Protein AF-A0A7R9WPA2-F1 (afdb_monomer_lite)

pLDDT: mean 89.91, std 7.2, range [55.09, 98.38]

Structure (mmCIF, N/CA/C/O backbone):
data_AF-A0A7R9WPA2-F1
#
_entry.id   AF-A0A7R9WPA2-F1
#
loop_
_atom_site.group_PDB
_atom_site.id
_atom_site.type_symbol
_atom_site.label_atom_id
_atom_site.label_alt_id
_atom_site.label_comp_id
_atom_site.label_asym_id
_atom_site.label_entity_id
_atom_site.label_seq_id
_atom_site.pdbx_PDB_ins_code
_atom_site.Cartn_x
_atom_site.Cartn_y
_atom_site.Cartn_z
_atom_site.occupancy
_atom_site.B_iso_or_equiv
_atom_site.auth_seq_id
_atom_site.auth_comp_id
_atom_site.auth_asym_id
_atom_site.auth_atom_id
_atom_site.pdbx_PDB_model_num
ATOM 1 N N . ASN A 1 1 ? 8.019 -15.597 -13.449 1.00 55.09 1 ASN A N 1
ATOM 2 C CA . ASN A 1 1 ? 9.265 -15.181 -12.771 1.00 55.09 1 ASN A CA 1
ATOM 3 C C . ASN A 1 1 ? 9.422 -13.692 -12.978 1.00 55.09 1 ASN A C 1
ATOM 5 O O . ASN A 1 1 ? 9.687 -13.300 -14.107 1.00 55.09 1 ASN A O 1
ATOM 9 N N . ASP A 1 2 ? 9.208 -12.897 -11.927 1.00 66.94 2 ASP A N 1
ATOM 10 C CA . ASP A 1 2 ? 9.472 -11.454 -11.955 1.00 66.94 2 ASP A CA 1
ATOM 11 C C . ASP A 1 2 ? 10.970 -11.231 -12.168 1.00 66.94 2 ASP A C 1
ATOM 13 O O . ASP A 1 2 ? 11.804 -11.761 -11.428 1.00 66.94 2 ASP A O 1
ATOM 17 N N . ASN A 1 3 ? 11.308 -10.507 -13.223 1.00 76.94 3 ASN A N 1
ATOM 18 C CA . ASN A 1 3 ? 12.676 -10.234 -13.615 1.00 76.94 3 ASN A CA 1
ATOM 19 C C . ASN A 1 3 ? 12.776 -8.737 -13.914 1.00 76.94 3 ASN A C 1
ATOM 21 O O . ASN A 1 3 ? 12.743 -8.330 -15.077 1.00 76.94 3 ASN A O 1
ATOM 25 N N . PRO A 1 4 ? 12.834 -7.907 -12.859 1.00 82.31 4 PRO A N 1
ATOM 26 C CA . PRO A 1 4 ? 12.679 -6.473 -13.001 1.00 82.31 4 PRO A CA 1
ATOM 27 C C . PRO A 1 4 ? 13.825 -5.881 -13.813 1.00 82.31 4 PRO A C 1
ATOM 29 O O . PRO A 1 4 ? 14.975 -6.325 -13.725 1.00 82.31 4 PRO A O 1
ATOM 32 N N . LYS A 1 5 ? 13.517 -4.835 -14.576 1.00 86.94 5 LYS A N 1
ATOM 33 C CA . LYS A 1 5 ? 14.531 -4.100 -15.328 1.00 86.94 5 LYS A CA 1
ATOM 34 C C . LYS A 1 5 ? 15.417 -3.257 -14.405 1.00 86.94 5 LYS A C 1
ATOM 36 O O . LYS A 1 5 ? 14.931 -2.723 -13.400 1.00 86.94 5 LYS A O 1
ATOM 41 N N . MET A 1 6 ? 16.703 -3.146 -14.750 1.00 84.00 6 MET A N 1
ATOM 42 C CA . MET A 1 6 ? 17.748 -2.607 -13.864 1.00 84.00 6 MET A CA 1
ATOM 43 C C . MET A 1 6 ? 17.703 -1.085 -13.626 1.00 84.00 6 MET A C 1
ATOM 45 O O . MET A 1 6 ? 18.304 -0.626 -12.655 1.00 84.00 6 MET A O 1
ATOM 49 N N . ASN A 1 7 ? 16.986 -0.303 -14.442 1.00 82.75 7 ASN A N 1
ATOM 50 C CA . ASN A 1 7 ? 16.980 1.158 -14.317 1.00 82.75 7 ASN A CA 1
ATOM 51 C C . ASN A 1 7 ? 15.744 1.681 -13.568 1.00 82.75 7 ASN A C 1
ATOM 53 O O . ASN A 1 7 ? 14.736 0.985 -13.382 1.00 82.75 7 ASN A O 1
ATOM 57 N N . GLU A 1 8 ? 15.821 2.946 -13.144 1.00 79.38 8 GLU A N 1
ATOM 58 C CA . GLU A 1 8 ? 14.671 3.650 -12.579 1.00 79.38 8 GLU A CA 1
ATOM 59 C C . GLU A 1 8 ? 13.517 3.722 -13.588 1.00 79.38 8 GLU A C 1
ATOM 61 O O . GLU A 1 8 ? 13.703 3.784 -14.803 1.00 79.38 8 GLU A O 1
ATOM 66 N N . THR A 1 9 ? 12.294 3.699 -13.071 1.00 80.31 9 THR A N 1
ATOM 67 C CA . THR A 1 9 ? 11.087 3.821 -13.888 1.00 80.31 9 THR A CA 1
ATOM 68 C C . THR A 1 9 ? 10.873 5.270 -14.307 1.00 80.31 9 THR A C 1
ATOM 70 O O . THR A 1 9 ? 10.917 6.155 -13.454 1.00 80.31 9 THR A O 1
ATOM 73 N N . ILE A 1 10 ? 10.570 5.500 -15.585 1.00 80.44 10 ILE A N 1
ATOM 74 C CA . ILE A 1 10 ? 10.222 6.819 -16.136 1.00 80.44 10 ILE A CA 1
ATOM 75 C C . ILE A 1 10 ? 8.748 6.775 -16.526 1.00 80.44 10 ILE A C 1
ATOM 77 O O . ILE A 1 10 ? 8.358 5.886 -17.281 1.00 80.44 10 ILE A O 1
ATOM 81 N N . ASN A 1 11 ? 7.937 7.707 -16.012 1.00 80.12 11 ASN A N 1
ATOM 82 C CA . ASN A 1 11 ? 6.480 7.723 -16.221 1.00 80.12 11 ASN A CA 1
ATOM 83 C C . ASN A 1 11 ? 5.841 6.344 -15.977 1.00 80.12 11 ASN A C 1
ATOM 85 O O . ASN A 1 11 ? 5.034 5.872 -16.770 1.00 80.12 11 ASN A O 1
ATOM 89 N N . ASP A 1 12 ? 6.272 5.672 -14.909 1.00 74.19 12 ASP A N 1
ATOM 90 C CA . ASP A 1 12 ? 5.776 4.362 -14.454 1.00 74.19 12 ASP A CA 1
ATOM 91 C C . ASP A 1 12 ? 6.109 3.186 -15.364 1.00 74.19 12 ASP A C 1
ATOM 93 O O . ASP A 1 12 ? 5.706 2.054 -15.106 1.00 74.19 12 ASP A O 1
ATOM 97 N N . VAL A 1 13 ? 6.934 3.431 -16.377 1.00 82.19 13 VAL A N 1
ATOM 98 C CA . VAL A 1 13 ? 7.431 2.403 -17.276 1.00 82.19 13 VAL A CA 1
ATOM 99 C C . VAL A 1 13 ? 8.808 1.948 -16.792 1.00 82.19 13 VAL A C 1
ATOM 101 O O . VAL A 1 13 ? 9.737 2.766 -16.748 1.00 82.19 13 VAL A O 1
ATOM 104 N N . PRO A 1 14 ? 8.981 0.660 -16.439 1.00 85.75 14 PRO A N 1
ATOM 105 C CA . PRO A 1 14 ? 10.287 0.089 -16.139 1.00 85.75 14 PRO A CA 1
ATOM 106 C C . PRO A 1 14 ? 11.277 0.233 -17.296 1.00 85.75 14 PRO A C 1
ATOM 108 O O . PRO A 1 14 ? 10.953 -0.068 -18.446 1.00 85.75 14 PRO A O 1
ATOM 111 N N . GLN A 1 15 ? 12.500 0.665 -16.987 1.00 87.56 15 GLN A N 1
ATOM 112 C CA . GLN A 1 15 ? 13.537 0.964 -17.977 1.00 87.56 15 GLN A CA 1
ATOM 113 C C . GLN A 1 15 ? 14.734 0.023 -17.861 1.00 87.56 15 GLN A C 1
ATOM 115 O O . GLN A 1 15 ? 15.019 -0.508 -16.790 1.00 87.56 15 GLN A O 1
ATOM 120 N N . GLY A 1 16 ? 15.483 -0.107 -18.957 1.00 87.62 16 GLY A N 1
ATOM 121 C CA . GLY A 1 16 ? 16.732 -0.866 -19.015 1.00 87.62 16 GLY A CA 1
ATOM 122 C C . GLY A 1 16 ? 16.568 -2.318 -19.456 1.00 87.62 16 GLY A C 1
ATOM 123 O O . GLY A 1 16 ? 15.506 -2.738 -19.940 1.00 87.62 16 GLY A O 1
ATOM 124 N N . GLU A 1 17 ? 17.663 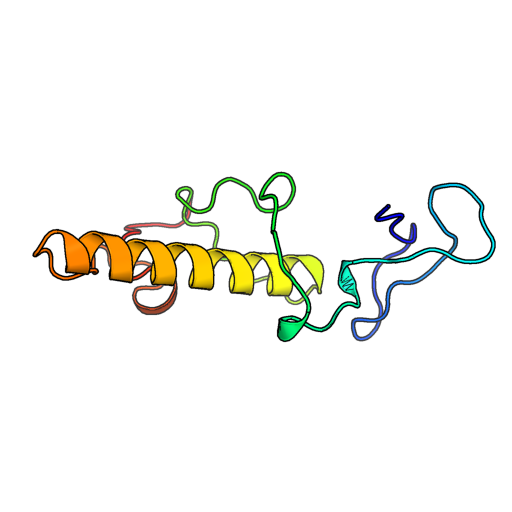-3.055 -19.302 1.00 90.31 17 GLU A N 1
ATOM 125 C CA . GLU A 1 17 ? 17.755 -4.481 -19.592 1.00 90.31 17 GLU A CA 1
ATOM 126 C C . GLU A 1 17 ? 17.180 -5.312 -18.449 1.00 90.31 17 GLU A C 1
ATOM 128 O O . GLU A 1 17 ? 17.101 -4.881 -17.290 1.00 90.31 17 GLU A O 1
ATOM 133 N N . CYS A 1 18 ? 16.765 -6.523 -18.795 1.00 89.25 18 CYS A N 1
ATOM 134 C CA . CYS A 1 18 ? 16.314 -7.500 -17.827 1.00 89.25 18 CYS A CA 1
ATOM 135 C C . CYS A 1 18 ? 17.469 -7.898 -16.917 1.00 89.25 18 CYS A C 1
ATOM 137 O O . CYS A 1 18 ? 18.588 -8.113 -17.380 1.00 89.25 18 CYS A O 1
ATOM 139 N N . ARG A 1 19 ? 17.199 -8.061 -15.621 1.00 85.25 19 ARG A N 1
ATOM 140 C CA . ARG A 1 19 ? 18.242 -8.371 -14.636 1.00 85.25 19 ARG A CA 1
ATOM 141 C C . ARG A 1 19 ? 19.001 -9.673 -14.933 1.00 85.25 19 ARG A C 1
ATOM 143 O O . ARG A 1 19 ? 20.142 -9.818 -14.508 1.00 85.25 19 ARG A O 1
ATOM 150 N N . THR A 1 20 ? 18.386 -10.603 -15.660 1.00 88.38 20 THR A N 1
ATOM 151 C CA . THR A 1 20 ? 19.009 -11.860 -16.113 1.00 88.38 20 THR A CA 1
ATOM 152 C C . THR A 1 20 ? 19.729 -11.769 -17.467 1.00 88.38 20 THR A C 1
ATOM 154 O O . THR A 1 20 ? 20.240 -12.784 -17.928 1.00 88.38 20 THR A O 1
ATOM 157 N N . GLY A 1 21 ? 19.744 -10.606 -18.128 1.00 85.44 21 GLY A N 1
ATOM 158 C CA . GLY A 1 21 ? 20.342 -10.421 -19.459 1.00 85.44 21 GLY A CA 1
ATOM 159 C C . GLY A 1 21 ? 19.499 -10.942 -20.630 1.00 85.44 21 GLY A C 1
ATOM 160 O O . GLY A 1 21 ? 20.000 -11.069 -21.739 1.00 85.44 21 GLY A O 1
ATOM 161 N N . GLN A 1 22 ? 18.227 -11.277 -20.401 1.00 86.50 22 GLN A N 1
ATOM 162 C CA . GLN A 1 22 ? 17.290 -11.657 -21.466 1.00 86.50 22 GLN A CA 1
ATOM 163 C C . GLN A 1 22 ? 16.791 -10.428 -22.244 1.00 86.50 22 GLN A C 1
ATOM 165 O O . GLN A 1 22 ? 16.592 -9.367 -21.656 1.00 86.50 22 GLN A O 1
ATOM 170 N N . ASP A 1 23 ? 16.462 -10.599 -23.529 1.00 85.12 23 ASP A N 1
ATOM 171 C CA . ASP A 1 23 ? 15.892 -9.526 -24.367 1.00 85.12 23 ASP A CA 1
ATOM 172 C C . ASP A 1 23 ? 14.531 -9.028 -23.858 1.00 85.12 23 ASP A C 1
ATOM 174 O O . ASP A 1 23 ? 14.136 -7.878 -24.069 1.00 85.12 23 ASP A O 1
ATOM 178 N N . ARG A 1 24 ? 13.770 -9.921 -23.214 1.00 83.50 24 ARG A N 1
ATOM 179 C CA . ARG A 1 24 ? 12.443 -9.644 -22.662 1.00 83.50 24 ARG A CA 1
ATOM 180 C C . ARG A 1 24 ? 12.287 -10.293 -21.298 1.00 83.50 24 ARG A C 1
ATOM 182 O O . ARG A 1 24 ? 12.695 -11.430 -21.080 1.00 83.50 24 ARG A O 1
ATOM 189 N N . CYS A 1 25 ? 11.621 -9.571 -20.412 1.00 86.62 25 CYS A N 1
ATOM 190 C CA . CYS A 1 25 ? 11.280 -9.999 -19.068 1.00 86.62 25 CYS A CA 1
ATOM 191 C C . CYS A 1 25 ? 9.928 -9.425 -18.677 1.00 86.62 25 CYS A C 1
ATOM 193 O O . CYS A 1 25 ? 9.518 -8.366 -19.157 1.00 86.62 25 CYS A O 1
ATOM 195 N N . GLU A 1 26 ? 9.259 -10.134 -17.779 1.00 85.00 26 GLU A N 1
ATOM 196 C CA . GLU A 1 26 ? 8.140 -9.581 -17.039 1.00 85.00 26 GLU A CA 1
ATOM 197 C C . GLU A 1 26 ? 8.683 -8.709 -15.906 1.00 85.00 26 GLU A C 1
ATOM 199 O O . GLU A 1 26 ? 9.545 -9.145 -15.143 1.00 85.00 26 GLU A O 1
ATOM 204 N N . ASP A 1 27 ? 8.167 -7.486 -15.815 1.00 85.94 27 ASP A N 1
ATOM 205 C CA . ASP A 1 27 ? 8.413 -6.587 -14.697 1.00 85.94 27 ASP A CA 1
ATOM 206 C C . ASP A 1 27 ? 7.089 -6.351 -13.979 1.00 85.94 27 ASP A C 1
ATOM 208 O O . ASP A 1 27 ? 6.200 -5.656 -14.487 1.00 85.94 27 ASP A O 1
ATOM 212 N N . CYS A 1 28 ? 6.938 -6.949 -12.800 1.00 82.00 28 CYS A N 1
ATOM 213 C CA . CYS A 1 28 ? 5.677 -6.904 -12.066 1.00 82.00 28 CYS A CA 1
ATOM 214 C C . CYS A 1 28 ? 5.278 -5.484 -11.637 1.00 82.00 28 CYS A C 1
ATOM 216 O O . CYS A 1 28 ? 4.111 -5.254 -11.331 1.00 82.00 28 CYS A O 1
ATOM 218 N N . ARG A 1 29 ? 6.195 -4.505 -11.670 1.00 83.81 29 ARG A N 1
ATOM 219 C CA . ARG A 1 29 ? 5.872 -3.099 -11.372 1.00 83.81 29 ARG A CA 1
ATOM 220 C C . ARG A 1 29 ? 4.975 -2.462 -12.435 1.00 83.81 29 ARG A C 1
ATOM 222 O O . ARG A 1 29 ? 4.300 -1.488 -12.131 1.00 83.81 29 ARG A O 1
ATOM 229 N N . ALA A 1 30 ? 4.981 -2.995 -13.658 1.00 83.00 30 ALA A N 1
ATOM 230 C CA . ALA A 1 30 ? 4.150 -2.521 -14.765 1.00 83.00 30 ALA A CA 1
ATOM 231 C C . ALA A 1 30 ? 2.790 -3.234 -14.853 1.00 83.00 30 ALA A C 1
ATOM 233 O O . ALA A 1 30 ? 1.990 -2.921 -15.737 1.00 83.00 30 ALA A O 1
ATOM 234 N N . ARG A 1 31 ? 2.521 -4.224 -13.990 1.00 83.31 31 ARG A N 1
ATOM 235 C CA . ARG A 1 31 ? 1.235 -4.924 -13.994 1.00 83.31 31 ARG A CA 1
ATOM 236 C C . ARG A 1 31 ? 0.123 -4.015 -13.495 1.00 83.31 31 ARG A C 1
ATOM 238 O O . ARG A 1 31 ? 0.310 -3.243 -12.557 1.00 83.31 31 A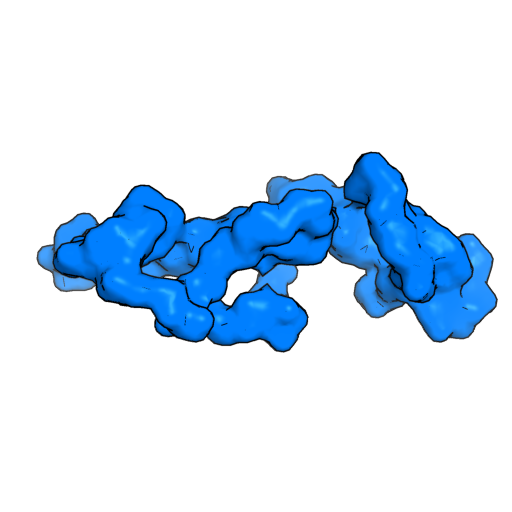RG A O 1
ATOM 245 N N . ARG A 1 32 ? -1.055 -4.155 -14.111 1.00 84.94 32 ARG A N 1
ATOM 246 C CA . ARG A 1 32 ? -2.272 -3.541 -13.582 1.00 84.94 32 ARG A CA 1
ATOM 247 C C . ARG A 1 32 ? -2.567 -4.152 -12.224 1.00 84.94 32 ARG A C 1
ATOM 249 O O . ARG A 1 32 ? -2.346 -5.344 -12.009 1.00 84.94 32 ARG A O 1
ATOM 256 N N . PHE A 1 33 ? -3.057 -3.319 -11.323 1.00 80.94 33 PHE A N 1
ATOM 257 C CA . PHE A 1 33 ? -3.271 -3.702 -9.939 1.00 80.94 33 PHE A CA 1
ATOM 258 C C . PHE A 1 33 ? -4.287 -4.845 -9.814 1.00 80.94 33 PHE A C 1
ATOM 260 O O . PHE A 1 33 ? -4.079 -5.778 -9.047 1.00 80.94 33 PHE A O 1
ATOM 267 N N . GLU A 1 34 ? -5.339 -4.811 -10.630 1.00 85.81 34 GLU A N 1
ATOM 268 C CA . GLU A 1 34 ? -6.431 -5.788 -10.634 1.00 85.81 34 GLU A CA 1
ATOM 269 C C . GLU A 1 34 ? -5.966 -7.193 -11.042 1.00 85.81 34 GLU A C 1
ATOM 271 O O . GLU A 1 34 ? -6.626 -8.181 -10.730 1.00 85.81 34 GLU A O 1
ATOM 276 N N . ASP A 1 35 ? -4.818 -7.288 -11.717 1.00 87.62 35 ASP A N 1
ATOM 277 C CA . ASP A 1 35 ? -4.232 -8.555 -12.147 1.00 87.62 35 ASP A CA 1
ATOM 278 C C . ASP A 1 35 ? -3.309 -9.163 -11.058 1.00 87.62 35 ASP A C 1
ATOM 280 O O . ASP A 1 35 ? -2.759 -10.253 -11.246 1.00 87.62 35 ASP A O 1
ATOM 284 N N . VAL A 1 36 ? -3.098 -8.481 -9.919 1.00 85.88 36 VAL A N 1
ATOM 285 C CA . VAL A 1 36 ? -2.212 -8.947 -8.839 1.00 85.88 36 VAL A CA 1
ATOM 286 C C . VAL A 1 36 ? -2.947 -9.903 -7.899 1.00 85.88 36 VAL A C 1
ATOM 288 O O . VAL A 1 36 ? -3.783 -9.503 -7.096 1.00 85.88 36 VAL A O 1
ATOM 291 N N . VAL A 1 37 ? -2.564 -11.179 -7.936 1.00 89.12 37 VAL A N 1
ATOM 292 C CA . VAL A 1 37 ? -3.141 -12.235 -7.078 1.00 89.12 37 VAL A CA 1
ATOM 293 C C . VAL A 1 37 ? -2.470 -12.373 -5.710 1.00 89.12 37 VAL A C 1
ATOM 295 O O . VAL A 1 37 ? -3.054 -12.912 -4.774 1.00 89.12 37 VAL A O 1
ATOM 298 N N . SER A 1 38 ? -1.220 -11.930 -5.585 1.00 89.50 38 SER A N 1
ATOM 299 C CA . SER A 1 38 ? -0.429 -12.075 -4.3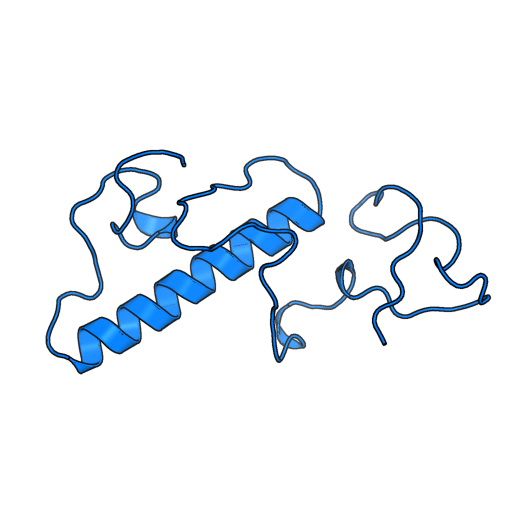63 1.00 89.50 38 SER A CA 1
ATOM 300 C C . SER A 1 38 ? 0.625 -10.986 -4.277 1.00 89.50 38 SER A C 1
ATOM 302 O O . SER A 1 38 ? 1.234 -10.639 -5.290 1.00 89.50 38 SER A O 1
ATOM 304 N N . PHE A 1 39 ? 0.897 -10.507 -3.066 1.00 89.12 39 PHE A N 1
ATOM 305 C CA . PHE A 1 39 ? 1.904 -9.485 -2.820 1.00 89.12 39 PHE A CA 1
ATOM 306 C C . PHE A 1 39 ? 2.803 -9.871 -1.647 1.00 89.12 39 PHE A C 1
ATOM 308 O O . PHE A 1 39 ? 2.319 -10.240 -0.576 1.00 89.12 39 PHE A O 1
ATOM 315 N N . HIS A 1 40 ? 4.120 -9.768 -1.837 1.00 90.19 40 HIS A N 1
ATOM 316 C CA . HIS A 1 40 ? 5.094 -10.033 -0.785 1.00 90.19 40 HIS A CA 1
ATOM 317 C C . HIS A 1 40 ? 5.782 -8.740 -0.336 1.00 90.19 40 HIS A C 1
ATOM 319 O O . HIS A 1 40 ? 6.441 -8.052 -1.111 1.00 90.19 40 HIS A O 1
ATOM 325 N N . PHE A 1 41 ? 5.693 -8.442 0.958 1.00 91.94 41 PHE A N 1
ATOM 326 C CA . PHE A 1 41 ? 6.104 -7.165 1.548 1.00 91.94 41 PHE A CA 1
ATOM 327 C C . PHE A 1 41 ? 7.624 -6.995 1.777 1.00 91.94 41 PHE A C 1
ATOM 329 O O . PHE A 1 41 ? 8.027 -6.088 2.500 1.00 91.94 41 PHE A O 1
ATOM 336 N N . THR A 1 42 ? 8.499 -7.820 1.182 1.00 88.25 42 THR A N 1
ATOM 337 C CA . THR A 1 42 ? 9.969 -7.717 1.397 1.00 88.25 42 THR A CA 1
ATOM 338 C C . THR A 1 42 ? 10.488 -6.308 1.126 1.00 88.25 42 THR A C 1
ATOM 340 O O . THR A 1 42 ? 11.240 -5.767 1.929 1.00 88.25 42 THR A O 1
ATOM 343 N N . ASN A 1 43 ? 10.058 -5.704 0.017 1.00 86.44 43 ASN A N 1
ATOM 344 C CA . ASN A 1 43 ? 10.564 -4.404 -0.428 1.00 86.44 43 ASN A CA 1
ATOM 345 C C . ASN A 1 43 ? 9.817 -3.215 0.193 1.00 86.44 43 ASN A C 1
ATOM 347 O O . ASN A 1 43 ? 10.307 -2.092 0.142 1.00 86.44 43 ASN A O 1
ATOM 351 N N . CYS A 1 44 ? 8.638 -3.456 0.767 1.00 89.62 44 CYS A N 1
ATOM 352 C CA . CYS A 1 44 ? 7.771 -2.412 1.315 1.00 89.62 44 CYS A CA 1
ATOM 353 C C . CYS A 1 44 ? 7.829 -2.321 2.840 1.00 89.62 44 CYS A C 1
ATOM 355 O O . CYS A 1 44 ? 7.132 -1.498 3.416 1.00 89.62 44 CYS A O 1
ATOM 357 N N . LEU A 1 45 ? 8.657 -3.144 3.495 1.00 92.00 45 LEU A N 1
A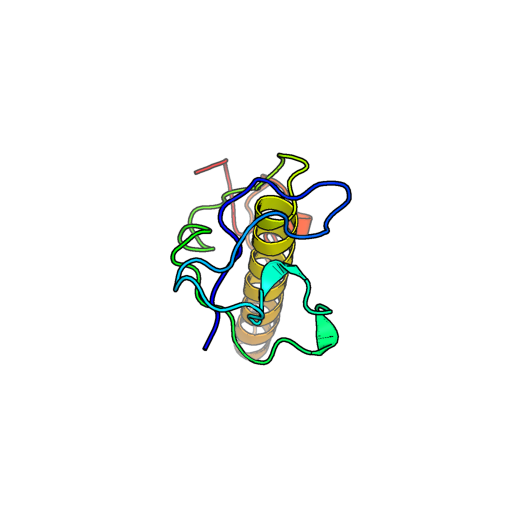TOM 358 C CA . LEU A 1 45 ? 8.599 -3.379 4.939 1.00 92.00 45 LEU A CA 1
ATOM 359 C C . LEU A 1 45 ? 7.255 -3.992 5.360 1.00 92.00 45 LEU A C 1
ATOM 361 O O . LEU A 1 45 ? 6.326 -4.155 4.570 1.00 92.00 45 LEU A O 1
ATOM 365 N N . LYS A 1 46 ? 7.170 -4.422 6.619 1.00 93.69 46 LYS A N 1
ATOM 366 C CA . LYS A 1 46 ? 5.940 -5.028 7.128 1.00 93.69 46 LYS A CA 1
ATOM 367 C C . LYS A 1 46 ? 4.825 -3.974 7.171 1.00 93.69 46 LYS A C 1
ATOM 369 O O . LYS A 1 46 ? 5.080 -2.870 7.648 1.00 93.69 46 LYS A O 1
ATOM 374 N N . PRO A 1 47 ? 3.593 -4.306 6.749 1.00 93.81 47 PRO A N 1
ATOM 375 C CA . PRO A 1 47 ? 2.510 -3.325 6.669 1.00 93.81 47 PRO A CA 1
ATOM 376 C C . PRO A 1 47 ? 2.157 -2.733 8.041 1.00 93.81 47 PRO A C 1
ATOM 378 O O . PRO A 1 47 ? 1.864 -1.547 8.138 1.00 93.81 47 PRO A O 1
ATOM 381 N N . TRP A 1 48 ? 2.308 -3.508 9.122 1.00 93.75 48 TRP A N 1
ATOM 382 C CA . TRP A 1 48 ? 2.106 -3.038 10.498 1.00 93.75 48 TRP A CA 1
ATOM 383 C C . TRP A 1 48 ? 3.205 -2.105 11.037 1.00 93.75 48 TRP A C 1
ATOM 385 O O . TRP A 1 48 ? 3.108 -1.667 12.178 1.00 93.75 48 TRP A O 1
ATOM 395 N N . HIS A 1 49 ? 4.241 -1.780 10.254 1.00 94.94 49 HIS A N 1
ATOM 396 C CA . HIS A 1 49 ? 5.223 -0.745 10.606 1.00 94.94 49 HIS A CA 1
ATOM 397 C C . HIS A 1 49 ? 4.775 0.668 10.191 1.00 94.94 49 HIS A C 1
ATOM 399 O O . HIS A 1 49 ? 5.567 1.597 10.281 1.00 94.94 49 HIS A O 1
ATOM 405 N N . CYS A 1 50 ? 3.540 0.864 9.710 1.00 94.31 50 CYS A N 1
ATOM 406 C CA . CYS A 1 50 ? 2.982 2.202 9.464 1.00 94.31 50 CYS A CA 1
ATOM 407 C C . CYS A 1 50 ? 3.832 3.070 8.512 1.00 94.31 50 CYS A C 1
ATOM 409 O O . CYS A 1 50 ? 3.975 4.282 8.694 1.00 94.31 50 CYS A O 1
ATOM 411 N N . GLN A 1 51 ? 4.422 2.446 7.487 1.00 94.62 51 GLN A N 1
ATOM 412 C CA . GLN A 1 51 ? 5.231 3.135 6.484 1.00 94.62 51 GLN A CA 1
ATOM 413 C C . GLN A 1 51 ? 4.323 3.783 5.427 1.00 94.62 51 GLN A C 1
ATOM 415 O O . GLN A 1 51 ? 3.610 3.075 4.721 1.00 94.62 51 GLN A O 1
ATOM 420 N N . PRO A 1 52 ? 4.325 5.122 5.271 1.00 90.06 52 PRO A N 1
ATOM 421 C CA . PRO A 1 52 ? 3.348 5.807 4.422 1.00 90.06 52 PRO A CA 1
ATOM 422 C C . PRO A 1 52 ? 3.729 5.828 2.933 1.00 90.06 52 PRO A C 1
ATOM 424 O O . PRO A 1 52 ? 2.933 6.266 2.108 1.00 90.06 52 PRO A O 1
ATOM 427 N N . HIS A 1 53 ? 4.965 5.437 2.587 1.00 92.69 53 HIS A N 1
ATOM 428 C CA . HIS A 1 53 ? 5.486 5.391 1.212 1.00 92.69 53 HIS A CA 1
ATOM 429 C C . HIS A 1 53 ? 5.150 6.638 0.365 1.00 92.69 53 HIS A C 1
ATOM 431 O O . HIS A 1 53 ? 4.709 6.541 -0.776 1.00 92.69 53 HIS A O 1
ATOM 437 N N . LYS A 1 54 ? 5.356 7.838 0.931 1.00 88.19 54 LYS A N 1
ATOM 438 C CA . LYS A 1 54 ? 4.913 9.117 0.332 1.00 88.19 54 LYS A CA 1
ATOM 439 C C . LYS A 1 54 ? 5.685 9.560 -0.916 1.00 88.19 54 LYS A C 1
ATOM 441 O O . LYS A 1 54 ? 5.285 10.532 -1.545 1.00 88.19 54 LYS A O 1
ATOM 446 N N . GLN A 1 55 ? 6.808 8.920 -1.241 1.00 87.06 55 GLN A N 1
ATOM 447 C CA . GLN A 1 55 ? 7.597 9.300 -2.413 1.00 87.06 55 GLN A CA 1
ATOM 448 C C . GLN A 1 55 ? 6.847 8.936 -3.696 1.00 87.06 55 GLN A C 1
ATOM 450 O O . GLN A 1 55 ? 6.301 7.840 -3.805 1.00 87.06 55 GLN A O 1
ATOM 455 N N . ASP A 1 56 ? 6.877 9.825 -4.687 1.00 85.00 56 ASP A N 1
ATOM 456 C CA . ASP A 1 56 ? 6.197 9.619 -5.966 1.00 85.00 56 ASP A CA 1
ATOM 457 C C . ASP A 1 56 ? 7.033 8.756 -6.931 1.00 85.00 56 ASP A C 1
ATOM 459 O O . ASP A 1 56 ? 7.473 9.183 -7.994 1.00 85.00 56 ASP A O 1
ATOM 463 N N . LYS A 1 57 ? 7.309 7.516 -6.515 1.00 85.00 57 LYS A N 1
ATOM 464 C CA . LYS A 1 57 ? 7.970 6.475 -7.318 1.00 85.00 57 LYS A CA 1
ATOM 465 C C . LYS A 1 57 ? 7.022 5.290 -7.475 1.00 85.00 57 LYS A C 1
ATOM 467 O O . LYS A 1 57 ? 6.299 4.972 -6.531 1.00 85.00 57 LYS A O 1
ATOM 472 N N . VAL A 1 58 ? 7.061 4.580 -8.607 1.00 84.56 58 VAL A N 1
ATOM 473 C CA . VAL A 1 58 ? 6.130 3.459 -8.866 1.00 84.56 58 VAL A CA 1
ATOM 474 C C . VAL A 1 58 ? 6.167 2.403 -7.765 1.00 84.56 58 VAL A C 1
ATOM 476 O O . VAL A 1 58 ? 5.120 1.950 -7.315 1.00 84.56 58 VAL A O 1
ATOM 479 N N . GLN A 1 59 ? 7.355 2.080 -7.240 1.00 85.06 59 GLN A N 1
ATOM 480 C CA . GLN A 1 59 ? 7.480 1.101 -6.159 1.00 85.06 59 GLN A CA 1
ATOM 481 C C . GLN A 1 59 ? 6.805 1.603 -4.882 1.00 85.06 59 GLN A C 1
ATOM 483 O O . GLN A 1 59 ? 6.139 0.840 -4.196 1.00 85.06 59 GLN A O 1
ATOM 488 N N . MET A 1 60 ? 6.931 2.896 -4.587 1.00 89.75 60 MET A N 1
ATOM 489 C CA . MET A 1 60 ? 6.358 3.508 -3.391 1.00 89.75 60 MET A CA 1
ATOM 490 C C . MET A 1 60 ? 4.840 3.646 -3.505 1.00 89.75 60 MET A C 1
ATOM 492 O O . MET A 1 60 ? 4.141 3.352 -2.540 1.00 89.75 60 MET A O 1
ATOM 496 N N . ARG A 1 61 ? 4.304 3.968 -4.688 1.00 89.12 61 ARG A N 1
ATOM 497 C CA . ARG A 1 61 ? 2.854 3.951 -4.930 1.00 89.12 61 ARG A CA 1
ATOM 498 C C . ARG A 1 61 ? 2.269 2.543 -4.826 1.00 89.12 61 ARG A C 1
ATOM 500 O O . ARG A 1 61 ? 1.224 2.383 -4.199 1.00 89.12 61 ARG A O 1
ATOM 507 N N . LEU A 1 62 ? 2.961 1.528 -5.354 1.00 89.19 62 LEU A N 1
ATOM 508 C CA . LEU A 1 62 ? 2.576 0.122 -5.186 1.00 89.19 62 LEU A CA 1
ATOM 509 C C . LEU A 1 62 ? 2.600 -0.293 -3.710 1.00 89.19 62 LEU A C 1
ATOM 511 O O . LEU A 1 62 ? 1.613 -0.838 -3.224 1.00 89.19 62 LEU A O 1
ATOM 515 N N . CYS A 1 63 ? 3.676 0.019 -2.979 1.00 92.06 63 CYS A N 1
ATOM 516 C CA . CYS A 1 63 ? 3.764 -0.254 -1.545 1.00 92.06 63 CYS A CA 1
ATOM 517 C C . CYS A 1 63 ? 2.642 0.441 -0.769 1.00 92.06 63 CYS A C 1
ATOM 519 O O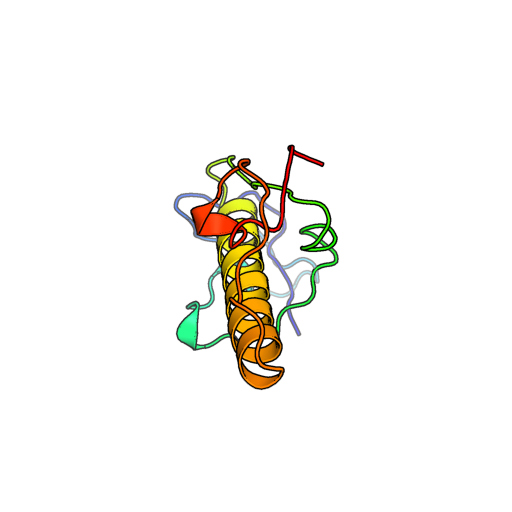 . CYS A 1 63 ? 1.960 -0.204 0.019 1.00 92.06 63 CYS A O 1
ATOM 521 N N . ARG A 1 64 ? 2.397 1.733 -1.030 1.00 94.19 64 ARG A N 1
ATOM 522 C CA . ARG A 1 64 ? 1.301 2.488 -0.414 1.00 94.19 64 ARG A CA 1
ATOM 523 C C . ARG A 1 64 ? -0.032 1.793 -0.674 1.00 94.19 64 ARG A C 1
ATOM 525 O O . ARG A 1 64 ? -0.760 1.497 0.265 1.00 94.19 64 ARG A O 1
ATOM 532 N N . ARG A 1 65 ? -0.341 1.475 -1.933 1.00 92.75 65 ARG A N 1
ATOM 533 C CA . ARG A 1 65 ? -1.603 0.819 -2.290 1.00 92.75 65 ARG A CA 1
ATOM 534 C C . ARG A 1 65 ? -1.759 -0.531 -1.589 1.00 92.75 65 ARG A C 1
ATOM 536 O O . ARG A 1 65 ? -2.779 -0.755 -0.955 1.00 92.75 65 ARG A O 1
ATOM 543 N N . MET A 1 66 ? -0.748 -1.394 -1.637 1.00 93.12 66 MET A N 1
ATOM 544 C CA . MET A 1 66 ? -0.819 -2.728 -1.029 1.00 93.12 66 MET A CA 1
ATOM 545 C C . MET A 1 66 ? -0.909 -2.679 0.498 1.00 93.12 66 MET A C 1
ATOM 547 O O . MET A 1 66 ? -1.599 -3.498 1.100 1.00 93.12 66 MET A O 1
ATOM 551 N N . THR A 1 67 ? -0.262 -1.703 1.135 1.00 95.75 67 THR A N 1
ATOM 552 C CA . THR A 1 67 ? -0.406 -1.480 2.577 1.00 95.75 67 THR A CA 1
ATOM 553 C C . THR A 1 67 ? -1.831 -1.058 2.936 1.00 95.75 67 THR A C 1
ATOM 555 O O . THR A 1 67 ? -2.383 -1.596 3.893 1.00 95.75 67 THR A O 1
ATOM 558 N N . HIS A 1 68 ? -2.465 -0.179 2.152 1.00 96.12 68 HIS A N 1
ATOM 559 C CA . HIS A 1 68 ? -3.875 0.177 2.359 1.00 96.12 68 HIS A CA 1
ATOM 560 C C . HIS A 1 68 ? -4.794 -1.049 2.297 1.00 96.12 68 HIS A C 1
ATOM 562 O O . HIS A 1 68 ? -5.596 -1.274 3.200 1.00 96.12 68 HIS A O 1
ATOM 568 N N . GLU A 1 69 ? -4.630 -1.875 1.265 1.00 95.19 69 GLU A N 1
ATOM 569 C CA . GLU A 1 69 ? -5.437 -3.082 1.039 1.00 95.19 69 GLU A CA 1
ATOM 570 C C . GLU A 1 69 ? -5.222 -4.113 2.155 1.00 95.19 69 GLU A C 1
ATOM 572 O O . GLU A 1 69 ? -6.167 -4.749 2.616 1.00 95.19 69 GLU A O 1
ATOM 577 N N . TRP A 1 70 ? -3.995 -4.228 2.673 1.00 96.31 70 TRP A N 1
ATOM 578 C CA . TRP A 1 70 ? -3.716 -5.058 3.844 1.00 96.31 70 TRP A CA 1
ATOM 579 C C . TRP A 1 70 ? -4.525 -4.606 5.066 1.00 96.31 70 TRP A C 1
ATOM 581 O O . TRP A 1 70 ? -5.132 -5.437 5.746 1.00 96.31 70 TRP A O 1
ATOM 591 N N . TYR A 1 71 ? -4.578 -3.296 5.335 1.00 97.62 71 TYR A N 1
ATOM 592 C CA . TYR A 1 71 ? -5.382 -2.765 6.436 1.00 97.62 71 TYR A CA 1
ATOM 593 C C . TYR A 1 71 ? -6.883 -2.874 6.181 1.00 97.62 71 TYR A C 1
ATOM 595 O O . TYR A 1 71 ? -7.622 -3.119 7.129 1.00 97.62 71 TYR A O 1
ATOM 603 N N . GLN A 1 72 ? -7.332 -2.778 4.931 1.00 97.31 72 GLN A N 1
ATOM 604 C CA . GLN A 1 72 ? -8.725 -3.024 4.574 1.00 97.31 72 GLN A CA 1
ATOM 605 C C . GLN A 1 72 ? -9.125 -4.481 4.849 1.00 97.31 72 GLN A C 1
ATOM 607 O O . GLN A 1 72 ? -10.132 -4.732 5.510 1.00 97.31 72 GLN A O 1
ATOM 612 N N . VAL A 1 73 ? -8.316 -5.454 4.416 1.00 96.81 73 VAL A N 1
ATOM 613 C CA . VAL A 1 73 ? -8.550 -6.881 4.698 1.00 96.81 73 VAL A CA 1
ATOM 614 C C . VAL A 1 73 ? -8.534 -7.147 6.200 1.00 96.81 73 VAL A C 1
ATOM 616 O O . VAL A 1 73 ? -9.411 -7.845 6.712 1.00 96.81 73 VAL A O 1
ATOM 619 N N . ARG A 1 74 ? -7.582 -6.552 6.930 1.00 97.38 74 ARG A N 1
ATOM 620 C CA . ARG A 1 74 ? -7.573 -6.612 8.393 1.00 97.38 74 ARG A CA 1
ATOM 621 C C . ARG A 1 74 ? -8.858 -6.026 8.974 1.00 97.38 74 ARG A C 1
ATOM 623 O O . ARG A 1 74 ? -9.457 -6.666 9.825 1.00 97.38 74 ARG A O 1
ATOM 630 N N . SER A 1 75 ? -9.299 -4.858 8.514 1.00 98.25 75 SER A N 1
ATOM 631 C CA . SER A 1 75 ? -10.528 -4.208 8.978 1.00 98.25 75 SER A CA 1
ATOM 632 C C . SER A 1 75 ? -11.739 -5.131 8.830 1.00 98.25 75 SER A C 1
ATOM 634 O O . SER A 1 75 ? -12.470 -5.341 9.796 1.00 98.25 75 SER A O 1
ATOM 636 N N . HIS A 1 76 ? -11.895 -5.773 7.668 1.00 98.38 76 HIS A N 1
ATOM 637 C CA . HIS A 1 76 ? -12.960 -6.752 7.437 1.00 98.38 76 HIS A CA 1
ATOM 638 C C . HIS A 1 76 ? -12.856 -7.973 8.364 1.00 98.38 76 HIS A C 1
ATOM 640 O O . HIS A 1 76 ? -13.868 -8.444 8.883 1.00 98.38 76 HIS A O 1
ATOM 646 N N . LEU A 1 77 ? -11.644 -8.480 8.613 1.00 98.19 77 LEU A N 1
ATOM 647 C CA . LEU A 1 77 ? -11.427 -9.587 9.547 1.00 98.19 77 LEU A CA 1
ATOM 648 C C . LEU A 1 77 ? -11.809 -9.193 10.983 1.00 98.19 77 LEU A C 1
ATOM 650 O O . LEU A 1 77 ? -12.527 -9.926 11.656 1.00 98.19 77 LEU A O 1
ATOM 654 N N . GLU A 1 78 ? -11.388 -8.018 11.441 1.00 98.25 78 GLU A N 1
ATOM 655 C CA . GLU A 1 78 ? -11.723 -7.489 12.768 1.00 98.25 78 GLU A CA 1
ATOM 656 C C . GLU A 1 78 ? -13.242 -7.286 12.930 1.00 98.25 78 GLU A C 1
ATOM 658 O O . GLU A 1 78 ? -13.808 -7.625 13.971 1.00 98.25 78 GLU A O 1
ATOM 663 N N . GLN A 1 79 ? -13.924 -6.804 11.885 1.00 98.38 79 GLN A N 1
ATOM 664 C CA . GLN A 1 79 ? -15.388 -6.705 11.849 1.00 98.38 79 GLN A CA 1
ATOM 665 C C . GLN A 1 79 ? -16.055 -8.079 11.935 1.00 98.38 79 GLN A C 1
ATOM 667 O O . GLN A 1 79 ? -17.033 -8.238 12.665 1.00 98.38 79 GLN A O 1
ATOM 672 N N . SER A 1 80 ? -15.500 -9.101 11.273 1.00 98.31 80 SER A N 1
ATOM 673 C CA . SER A 1 80 ? -15.999 -10.480 11.385 1.00 98.31 80 SER A CA 1
ATOM 674 C C . SER A 1 80 ? -15.892 -11.048 12.809 1.00 98.31 80 SER A C 1
ATOM 676 O O . SER A 1 80 ? -16.618 -11.973 13.167 1.00 98.31 80 SER A O 1
ATOM 678 N N . TRP A 1 81 ? -15.024 -10.466 13.642 1.00 97.94 81 TRP A N 1
ATOM 679 C CA . TRP A 1 81 ? -14.872 -10.784 15.063 1.00 97.94 81 TRP A CA 1
ATOM 680 C C . TRP A 1 81 ? -15.708 -9.887 15.991 1.00 97.94 81 TRP A C 1
ATOM 682 O O . TRP A 1 81 ? -15.554 -9.958 17.210 1.00 97.94 81 TRP A O 1
ATOM 692 N N . GLY A 1 82 ? -16.574 -9.029 15.443 1.00 98.06 82 GLY A N 1
ATOM 693 C CA . GLY A 1 82 ? -17.426 -8.117 16.210 1.00 98.06 82 GLY A CA 1
ATOM 694 C C . GLY A 1 82 ? -16.721 -6.855 16.719 1.00 98.06 82 GLY A C 1
ATOM 695 O O . GLY A 1 82 ? -17.230 -6.206 17.631 1.00 98.06 82 GLY A O 1
ATOM 696 N N . ARG A 1 83 ? -15.554 -6.496 16.166 1.00 97.31 83 ARG A N 1
ATOM 697 C CA . ARG A 1 83 ? -14.859 -5.229 16.465 1.00 97.31 83 ARG A CA 1
ATOM 698 C C . ARG A 1 83 ? -15.221 -4.152 15.434 1.00 97.31 83 ARG A C 1
ATOM 700 O O . ARG A 1 83 ? -15.841 -4.432 14.415 1.00 97.31 83 ARG A O 1
ATOM 707 N N . THR A 1 84 ? -14.815 -2.905 15.674 1.00 97.00 84 THR A N 1
ATOM 708 C CA . THR A 1 84 ? -15.109 -1.756 14.787 1.00 97.00 84 THR A CA 1
ATOM 709 C C . THR A 1 84 ? -14.433 -1.847 13.412 1.00 97.00 84 THR A C 1
ATOM 711 O O . THR A 1 84 ? -14.845 -1.173 12.473 1.00 97.00 84 THR A O 1
ATOM 714 N N . GLY A 1 85 ? -13.359 -2.635 13.289 1.00 96.62 85 GLY A N 1
ATOM 715 C CA . GLY A 1 85 ? -12.485 -2.636 12.113 1.00 96.62 85 GLY A CA 1
ATOM 716 C C . GLY A 1 85 ? -11.519 -1.452 12.042 1.00 96.62 85 GLY A C 1
ATOM 717 O O . GLY A 1 85 ? -10.695 -1.407 11.130 1.00 96.62 85 GLY A O 1
ATOM 718 N N . PHE A 1 86 ? -11.586 -0.522 12.996 1.00 97.44 86 PHE A N 1
ATOM 719 C CA . PHE A 1 86 ? -10.706 0.638 13.095 1.00 97.44 86 PHE A CA 1
ATOM 720 C C . PHE A 1 86 ? -9.999 0.662 14.451 1.00 97.44 86 PHE A C 1
ATOM 722 O O . PHE A 1 86 ? -10.598 0.319 15.469 1.00 97.44 86 PHE A O 1
ATOM 729 N N . GLY A 1 87 ? -8.733 1.075 14.464 1.00 96.31 87 GLY A N 1
ATOM 730 C CA . GLY A 1 87 ? -8.028 1.421 15.701 1.00 96.31 87 GLY A CA 1
ATOM 731 C C . GLY A 1 87 ? -8.233 2.887 16.104 1.00 96.31 87 GLY A C 1
ATOM 732 O O . GLY A 1 87 ? -8.869 3.658 15.388 1.00 96.31 87 GLY A O 1
ATOM 733 N N . ASP A 1 88 ? -7.644 3.287 17.233 1.00 96.50 88 ASP A N 1
ATOM 734 C CA . ASP A 1 88 ? -7.768 4.653 17.775 1.00 96.50 88 ASP A CA 1
ATOM 735 C C . ASP A 1 88 ? -6.692 5.637 17.278 1.00 96.50 88 ASP A C 1
ATOM 737 O O . ASP A 1 88 ? -6.759 6.844 17.547 1.00 96.50 88 ASP A O 1
ATOM 741 N N . GLY A 1 89 ? -5.694 5.137 16.553 1.00 96.56 89 GLY A N 1
ATOM 742 C CA . GLY A 1 89 ? -4.540 5.894 16.090 1.00 96.56 89 GLY A CA 1
ATOM 743 C C . GLY A 1 89 ? -4.877 6.923 15.018 1.00 96.56 89 GLY A C 1
ATOM 744 O O . GLY A 1 89 ? -5.767 6.727 14.198 1.00 96.56 89 GLY A O 1
ATOM 745 N N . LYS A 1 90 ? -4.176 8.060 15.037 1.00 96.25 90 LYS A N 1
ATOM 746 C CA . LYS A 1 90 ? -4.503 9.242 14.214 1.00 96.25 90 LYS A CA 1
ATOM 747 C C . LYS A 1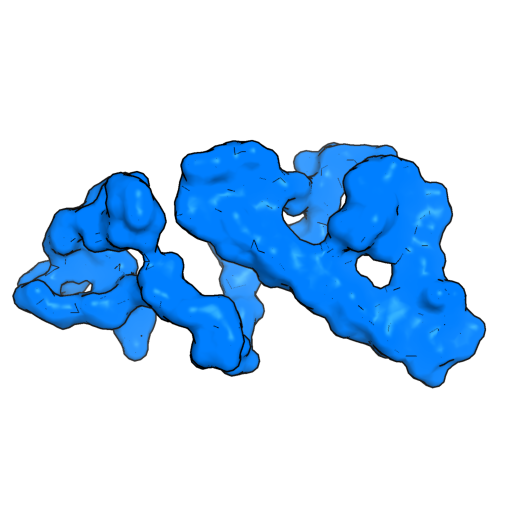 90 ? -3.597 9.440 13.002 1.00 96.25 90 LYS A C 1
ATOM 749 O O . LYS A 1 90 ? -3.890 10.289 12.161 1.00 96.25 90 LYS A O 1
ATOM 754 N N . PHE A 1 91 ? -2.507 8.688 12.897 1.00 96.25 91 PHE A N 1
ATOM 755 C CA . PHE A 1 91 ? -1.573 8.836 11.790 1.00 96.25 91 PHE A CA 1
ATOM 756 C C . PHE A 1 91 ? -2.153 8.208 10.524 1.00 96.25 91 PHE A C 1
ATOM 758 O O . PHE A 1 91 ? -2.422 7.012 10.515 1.00 96.25 91 PHE A O 1
ATOM 765 N N . ASP A 1 92 ? -2.345 9.028 9.482 1.00 94.62 92 ASP A N 1
ATOM 766 C CA . ASP A 1 92 ? -2.920 8.632 8.183 1.00 94.62 92 ASP A CA 1
ATOM 767 C C . ASP A 1 92 ? -4.141 7.702 8.364 1.00 94.62 92 ASP A C 1
ATOM 769 O O . ASP A 1 92 ? -4.181 6.562 7.900 1.00 94.62 92 ASP A O 1
ATOM 773 N N . HIS A 1 93 ? -5.102 8.184 9.164 1.00 95.88 93 HIS A N 1
ATOM 774 C CA . HIS A 1 93 ? -6.173 7.386 9.768 1.00 95.88 93 HIS A CA 1
ATOM 775 C C . HIS A 1 93 ? -6.967 6.558 8.750 1.00 95.88 93 HIS A C 1
ATOM 777 O O . HIS A 1 93 ? -7.256 5.391 8.999 1.00 95.88 93 HIS A O 1
ATOM 783 N N . GLU A 1 94 ? -7.313 7.143 7.604 1.00 95.94 94 GLU A N 1
ATOM 784 C CA . GLU A 1 94 ? -8.033 6.444 6.532 1.00 95.94 94 GLU A CA 1
ATOM 785 C C . GLU A 1 94 ? -7.159 5.391 5.851 1.00 95.94 94 GLU A C 1
ATOM 787 O O . GLU A 1 94 ? -7.625 4.303 5.521 1.00 95.94 94 GLU A O 1
ATOM 792 N N . HIS A 1 95 ? -5.872 5.683 5.674 1.00 96.12 95 HIS A N 1
ATOM 793 C CA . HIS A 1 95 ? -4.949 4.780 5.010 1.00 96.12 95 HIS A CA 1
ATOM 794 C C . HIS A 1 95 ? -4.695 3.509 5.825 1.00 96.12 95 HIS A C 1
ATOM 796 O O . HIS A 1 95 ? -4.724 2.410 5.269 1.00 96.12 95 HIS A O 1
ATOM 802 N N . PHE A 1 96 ? -4.486 3.661 7.135 1.00 97.38 96 PHE A N 1
ATOM 803 C CA . PHE A 1 96 ? -4.166 2.571 8.062 1.00 97.38 96 PHE A CA 1
ATOM 804 C C . PHE A 1 96 ? -5.361 2.102 8.906 1.00 97.38 96 PHE A C 1
ATOM 806 O O . PHE A 1 96 ? -5.186 1.343 9.864 1.00 97.38 96 PHE A O 1
ATOM 813 N N . PHE A 1 97 ? -6.574 2.566 8.597 1.00 97.69 97 PHE A N 1
ATOM 814 C CA . PHE A 1 97 ? -7.795 2.238 9.339 1.00 97.69 97 PHE A CA 1
ATOM 815 C C . PHE A 1 97 ? -7.625 2.453 10.857 1.00 97.69 97 PHE A C 1
ATOM 817 O O . PHE A 1 97 ? -7.937 1.589 11.673 1.00 97.69 97 PHE A O 1
ATOM 824 N N . GLY A 1 98 ? -7.020 3.576 11.247 1.00 97.19 98 GLY A N 1
ATOM 825 C CA . GLY A 1 98 ? -6.780 3.945 12.646 1.00 97.19 98 GLY A CA 1
ATOM 826 C C . GLY A 1 98 ? -5.784 3.059 13.414 1.00 97.19 98 GLY A C 1
ATOM 827 O O . GLY A 1 98 ? -5.642 3.182 14.624 1.00 97.19 98 GLY A O 1
ATOM 828 N N . ASN A 1 99 ? -5.059 2.149 12.765 1.00 96.94 99 ASN A N 1
ATOM 829 C CA . ASN A 1 99 ? -4.144 1.234 13.464 1.00 96.94 99 ASN A CA 1
ATOM 830 C C . ASN A 1 99 ? -2.731 1.801 13.686 1.00 96.94 99 ASN A C 1
ATOM 832 O O . ASN A 1 99 ? -1.863 1.087 14.187 1.00 96.94 99 ASN A O 1
ATOM 836 N N . CYS A 1 100 ? -2.488 3.056 13.305 1.00 96.94 100 CYS A N 1
ATOM 837 C CA . CYS A 1 100 ? -1.183 3.703 13.392 1.00 96.94 100 CYS A CA 1
ATOM 838 C C . CYS A 1 100 ? -1.264 5.006 14.194 1.00 96.94 100 CYS A C 1
ATOM 840 O O . CYS A 1 100 ? -2.091 5.875 13.917 1.00 96.94 100 CYS A O 1
ATOM 842 N N . ASN A 1 101 ? -0.381 5.151 15.184 1.00 94.88 101 ASN A N 1
ATOM 843 C CA . ASN A 1 101 ? -0.261 6.370 15.996 1.00 94.88 101 ASN A CA 1
ATOM 844 C C . ASN A 1 101 ? 0.794 7.335 15.451 1.00 94.88 101 ASN A C 1
ATOM 846 O O . ASN A 1 101 ? 0.652 8.546 15.587 1.00 94.88 101 ASN A O 1
ATOM 850 N N . GLU A 1 102 ? 1.819 6.799 14.798 1.00 93.06 102 GLU A N 1
ATOM 851 C CA . GLU A 1 102 ? 2.924 7.548 14.217 1.00 93.06 102 GLU A CA 1
ATOM 852 C C . GLU A 1 102 ? 3.484 6.814 12.995 1.00 93.06 102 GLU A C 1
ATOM 854 O O . GLU A 1 102 ? 3.082 5.689 12.679 1.00 93.06 102 GLU A O 1
ATOM 859 N N . LYS A 1 103 ? 4.405 7.476 12.295 1.00 91.25 103 LYS A N 1
ATOM 860 C CA . LYS A 1 103 ? 5.200 6.853 11.239 1.00 91.25 103 LYS A CA 1
ATOM 861 C C . LYS A 1 103 ? 6.214 5.901 11.883 1.00 91.25 103 LYS A C 1
ATOM 863 O O . LYS A 1 103 ? 6.921 6.334 12.788 1.00 91.25 103 LYS A O 1
ATOM 868 N N . GLY A 1 104 ? 6.325 4.669 11.381 1.00 84.00 104 GLY A N 1
ATOM 869 C CA . GLY A 1 104 ? 7.386 3.744 11.807 1.00 84.00 104 GLY A CA 1
ATOM 870 C C . GLY A 1 104 ? 8.671 3.816 10.999 1.00 84.00 104 GLY A C 1
ATOM 871 O O . GLY A 1 104 ? 8.875 4.760 10.191 1.00 84.00 104 GLY A O 1
#

Organism: NCBI:txid1486917

Secondary structure (DSSP, 8-state):
----EEEEEETTEEEEEETTS-S----GGGS-GGG-----TTTT--GGG-----S-SHHHHHHHHHHHHHHHHHHHHHHHTTS-S--S--TTTTTTTT--SS--

Foldseek 3Di:
DAFAADDFDDPQHGDHATNVRDPDGDHCLNDDPVPDPDDDCPPLPDLLQQACLPDPGSVSVVSLVVSQVVLVVQLVVCVVVVHNSAACADRVCNSNRNSDNDHD

Radius of gyration: 16.23 Å; chains: 1; bounding box: 38×25×42 Å

Sequence (104 aa):
NDNPKMNETINDVPQGECRTGQDRCEDCRARRFEDVVSFHFTNCLKPWHCQPHKQDKVQMRLCRRMTHEWYQVRSHLEQSWGRTGFGDGKFDHEHFFGNCNEKG